Protein AF-A0A7C1D1E7-F1 (afdb_monomer_lite)

Structure (mmCIF, N/CA/C/O backbone):
data_AF-A0A7C1D1E7-F1
#
_entry.id   AF-A0A7C1D1E7-F1
#
loop_
_atom_site.group_PDB
_atom_site.id
_atom_site.type_symbol
_atom_site.label_atom_id
_atom_site.label_alt_id
_atom_site.label_comp_id
_atom_site.label_asym_id
_atom_site.label_entity_id
_atom_site.label_seq_id
_atom_site.pdbx_PDB_ins_code
_atom_site.Cartn_x
_atom_site.Cartn_y
_atom_site.Cartn_z
_atom_site.occupancy
_atom_site.B_iso_or_equiv
_atom_site.auth_seq_id
_atom_site.auth_comp_id
_atom_site.auth_asym_id
_atom_site.auth_atom_id
_atom_site.pdbx_PDB_model_num
ATOM 1 N N . MET A 1 1 ? -3.157 -14.198 1.398 1.00 81.12 1 MET A N 1
ATOM 2 C CA . MET A 1 1 ? -2.130 -13.388 2.094 1.00 81.12 1 MET A CA 1
ATOM 3 C C . MET A 1 1 ? -2.767 -12.075 2.518 1.00 81.12 1 MET A C 1
ATOM 5 O O . MET A 1 1 ? -3.595 -11.576 1.769 1.00 81.12 1 MET A O 1
ATOM 9 N N . ILE A 1 2 ? -2.427 -11.544 3.694 1.00 89.69 2 ILE A N 1
ATOM 10 C CA . ILE A 1 2 ? -2.921 -10.243 4.173 1.00 89.69 2 ILE A CA 1
ATOM 11 C C . ILE A 1 2 ? -1.710 -9.332 4.353 1.00 89.69 2 ILE A C 1
ATOM 13 O O . ILE A 1 2 ? -0.730 -9.737 4.973 1.00 89.69 2 ILE A O 1
ATOM 17 N N . LEU A 1 3 ? -1.780 -8.126 3.794 1.00 89.81 3 LEU A N 1
ATOM 18 C CA . LEU A 1 3 ? -0.717 -7.131 3.844 1.00 89.81 3 LEU A CA 1
ATOM 19 C C . LEU A 1 3 ? -1.295 -5.801 4.319 1.00 89.81 3 LEU A C 1
ATOM 21 O O . LEU A 1 3 ? -2.389 -5.415 3.913 1.00 89.81 3 LEU A O 1
ATOM 25 N N . THR A 1 4 ? -0.552 -5.092 5.161 1.00 92.31 4 THR A N 1
ATOM 26 C CA . THR A 1 4 ? -0.916 -3.751 5.627 1.00 92.31 4 THR A CA 1
ATOM 27 C C . THR A 1 4 ? 0.165 -2.765 5.223 1.00 92.31 4 THR A C 1
ATOM 29 O O . THR A 1 4 ? 1.346 -3.032 5.439 1.00 92.31 4 THR A O 1
ATOM 32 N N . SER A 1 5 ? -0.231 -1.614 4.685 1.00 89.94 5 SER A N 1
ATOM 33 C CA . SER A 1 5 ? 0.679 -0.519 4.353 1.00 89.94 5 SER A CA 1
ATOM 34 C C . SER A 1 5 ? 0.187 0.783 4.958 1.00 89.94 5 SER A C 1
ATOM 36 O O . SER A 1 5 ? -1.015 1.029 5.031 1.00 89.94 5 SER A O 1
ATOM 38 N N . ASN A 1 6 ? 1.125 1.633 5.366 1.00 91.94 6 ASN A N 1
ATOM 39 C CA . ASN A 1 6 ? 0.853 3.020 5.732 1.00 91.94 6 ASN A CA 1
ATOM 40 C C . ASN A 1 6 ? 0.932 3.974 4.525 1.00 91.94 6 ASN A C 1
ATOM 42 O O . ASN A 1 6 ? 0.792 5.184 4.704 1.00 91.94 6 ASN A O 1
ATOM 46 N 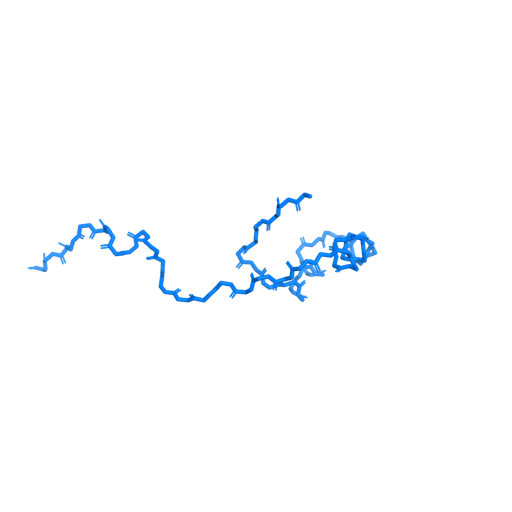N . ARG A 1 7 ? 1.182 3.451 3.317 1.00 87.62 7 ARG A N 1
ATOM 47 C CA . ARG A 1 7 ? 1.231 4.203 2.060 1.00 87.62 7 ARG A CA 1
ATOM 48 C C . ARG A 1 7 ? 0.196 3.654 1.078 1.00 87.62 7 ARG A C 1
ATOM 50 O O . ARG A 1 7 ? -0.013 2.438 1.041 1.00 87.62 7 ARG A O 1
ATOM 57 N N . PRO A 1 8 ? -0.443 4.519 0.274 1.00 85.50 8 PRO A N 1
ATOM 58 C CA . PRO A 1 8 ? -1.327 4.063 -0.786 1.00 85.50 8 PRO A CA 1
ATOM 59 C C . PRO A 1 8 ? -0.533 3.275 -1.830 1.00 85.50 8 PRO A C 1
ATOM 61 O O . PRO A 1 8 ? 0.662 3.489 -2.019 1.00 85.50 8 PRO A O 1
ATOM 64 N N . PHE A 1 9 ? -1.221 2.377 -2.531 1.00 80.94 9 PHE A N 1
ATOM 65 C CA . PHE A 1 9 ? -0.602 1.469 -3.496 1.00 80.94 9 PHE A CA 1
ATOM 66 C C . PHE A 1 9 ? 0.158 2.201 -4.614 1.00 80.94 9 PHE A C 1
ATOM 68 O O . PHE A 1 9 ? 1.229 1.761 -5.016 1.00 80.94 9 PHE A O 1
ATOM 75 N N . ASN A 1 10 ? -0.342 3.360 -5.055 1.00 82.75 10 ASN A N 1
ATOM 76 C CA . ASN A 1 10 ? 0.277 4.171 -6.110 1.00 82.75 10 ASN A CA 1
ATOM 77 C C . ASN A 1 10 ? 1.660 4.724 -5.727 1.00 82.75 10 ASN A C 1
ATOM 79 O O . ASN A 1 10 ? 2.498 4.913 -6.603 1.00 82.75 10 ASN A O 1
ATOM 83 N N . ASP A 1 11 ? 1.929 4.933 -4.435 1.00 86.12 11 ASP A N 1
ATOM 84 C CA . ASP A 1 11 ? 3.212 5.482 -3.977 1.00 86.12 11 ASP A CA 1
ATOM 85 C C . ASP A 1 11 ? 4.333 4.433 -4.023 1.00 86.12 11 ASP A C 1
ATOM 87 O O . ASP A 1 11 ? 5.514 4.769 -3.939 1.00 86.12 11 ASP A O 1
ATOM 91 N N . TRP A 1 12 ? 3.993 3.149 -4.170 1.00 84.25 12 TRP A N 1
ATOM 92 C CA . TRP A 1 12 ? 4.944 2.046 -4.037 1.00 84.25 12 TRP A CA 1
ATOM 93 C C . TRP A 1 12 ? 6.040 2.054 -5.103 1.00 84.25 12 TRP A C 1
ATOM 95 O O . TRP A 1 12 ? 7.169 1.678 -4.796 1.00 84.25 12 TRP A O 1
ATOM 105 N N . LEU A 1 13 ? 5.761 2.562 -6.307 1.00 83.19 13 LEU A N 1
ATOM 106 C CA . LEU A 1 13 ? 6.760 2.695 -7.377 1.00 83.19 13 LEU A CA 1
ATOM 107 C C . LEU A 1 13 ? 7.962 3.563 -6.977 1.00 83.19 13 LEU A C 1
ATOM 109 O O . LEU A 1 13 ? 9.040 3.397 -7.531 1.00 83.19 13 LEU A O 1
ATOM 113 N N . THR A 1 14 ? 7.783 4.460 -6.003 1.00 85.31 14 THR A N 1
ATOM 114 C CA . THR A 1 14 ? 8.847 5.340 -5.489 1.00 85.31 14 THR A CA 1
ATOM 115 C C . THR A 1 14 ? 9.569 4.779 -4.263 1.00 85.31 14 THR A C 1
ATOM 117 O O . THR A 1 14 ? 10.601 5.307 -3.859 1.00 85.31 14 THR A O 1
ATOM 120 N N . ILE A 1 15 ? 9.021 3.726 -3.650 1.00 86.69 15 ILE A N 1
ATOM 121 C CA . ILE A 1 15 ? 9.562 3.103 -2.435 1.00 86.69 15 ILE A CA 1
ATOM 122 C C . ILE A 1 15 ? 10.561 2.004 -2.799 1.00 86.69 15 ILE A C 1
ATOM 124 O O . ILE A 1 15 ? 11.543 1.794 -2.087 1.00 86.69 15 ILE A O 1
ATOM 128 N N . PHE A 1 16 ? 10.300 1.281 -3.887 1.00 85.38 16 PHE A N 1
ATOM 129 C CA . PHE A 1 16 ? 11.185 0.213 -4.328 1.00 85.38 16 PHE A CA 1
ATOM 130 C C . PHE A 1 16 ? 12.409 0.771 -5.070 1.00 85.38 16 PHE A C 1
ATOM 132 O O . PHE A 1 16 ? 12.271 1.723 -5.836 1.00 85.38 16 PHE A O 1
ATOM 139 N N . PRO A 1 17 ? 13.598 0.161 -4.896 1.00 85.31 17 PRO A N 1
ATOM 140 C CA . PRO A 1 17 ? 14.826 0.621 -5.550 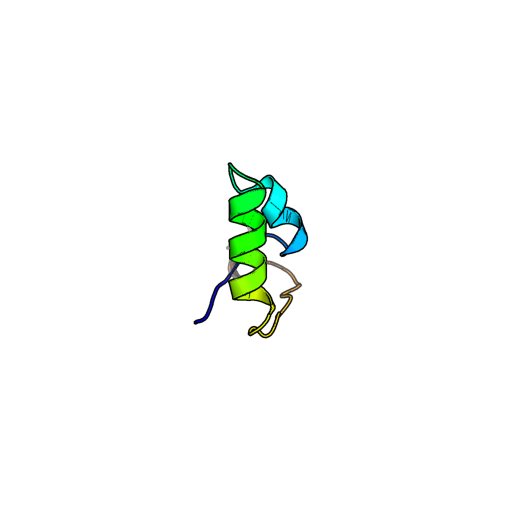1.00 85.31 17 PRO A CA 1
ATOM 141 C C . PRO A 1 17 ? 14.790 0.504 -7.077 1.00 85.31 17 PRO A C 1
ATOM 143 O O . PRO A 1 17 ? 15.452 1.272 -7.767 1.00 85.31 17 PRO A O 1
ATOM 146 N N . ASP A 1 18 ? 14.041 -0.475 -7.589 1.00 90.44 18 ASP A N 1
ATOM 147 C CA . ASP A 1 18 ? 13.896 -0.746 -9.015 1.00 90.44 18 ASP A CA 1
ATOM 148 C C . ASP A 1 18 ? 12.408 -0.668 -9.408 1.00 90.44 18 ASP A C 1
ATOM 150 O O . ASP A 1 18 ? 11.598 -1.461 -8.903 1.00 90.44 18 ASP A O 1
ATOM 154 N N . PRO A 1 19 ? 12.028 0.247 -10.318 1.00 86.50 19 PRO A N 1
ATOM 155 C CA . PRO A 1 19 ? 10.653 0.372 -10.789 1.00 86.50 19 PRO A CA 1
ATOM 156 C C . PRO A 1 19 ? 10.141 -0.881 -11.519 1.00 86.50 19 PRO A C 1
ATOM 158 O O . PRO A 1 19 ? 8.936 -1.136 -11.516 1.00 86.50 19 PRO A O 1
ATOM 161 N N . VAL A 1 20 ? 11.013 -1.698 -12.120 1.00 90.19 20 VAL A N 1
ATOM 162 C CA . VAL A 1 20 ? 10.629 -2.964 -12.770 1.00 90.19 20 VAL A CA 1
ATOM 163 C C . VAL A 1 20 ? 10.154 -3.972 -11.727 1.00 90.19 20 VAL A C 1
ATOM 165 O O . VAL A 1 20 ? 9.094 -4.581 -11.881 1.00 90.19 20 VAL A O 1
ATOM 168 N N . ILE A 1 21 ? 10.895 -4.104 -10.624 1.00 89.31 21 ILE A N 1
ATOM 169 C CA . ILE A 1 21 ? 10.519 -4.979 -9.507 1.00 89.31 21 ILE A CA 1
ATOM 170 C C . ILE A 1 21 ? 9.243 -4.462 -8.837 1.00 89.31 21 ILE A C 1
ATOM 172 O O . ILE A 1 21 ? 8.348 -5.250 -8.533 1.00 89.31 21 ILE A O 1
ATOM 176 N N . ALA A 1 22 ? 9.131 -3.143 -8.653 1.00 88.06 22 ALA A N 1
ATOM 177 C CA . ALA A 1 22 ? 7.946 -2.503 -8.091 1.0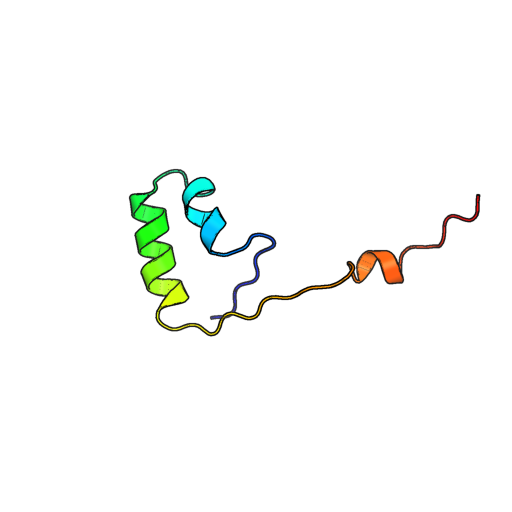0 88.06 22 ALA A CA 1
ATOM 178 C C . ALA A 1 22 ? 6.677 -2.865 -8.875 1.00 88.06 22 ALA A C 1
ATOM 180 O O . ALA A 1 22 ? 5.691 -3.312 -8.287 1.00 88.06 22 ALA A O 1
ATOM 181 N N . ASN A 1 23 ? 6.737 -2.733 -10.203 1.00 88.69 23 ASN A N 1
ATOM 182 C CA . ASN A 1 23 ? 5.644 -3.094 -11.100 1.00 88.69 23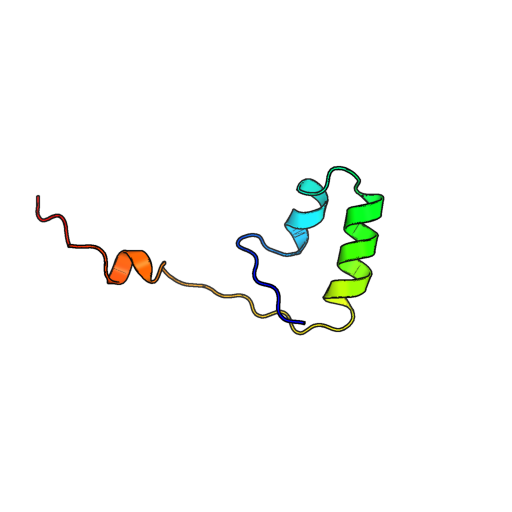 ASN A CA 1
ATOM 183 C C . ASN A 1 23 ? 5.320 -4.588 -11.025 1.00 88.69 23 ASN A C 1
ATOM 185 O O . ASN A 1 23 ? 4.157 -4.948 -10.887 1.00 88.69 23 ASN A O 1
ATOM 189 N N . ALA A 1 24 ? 6.327 -5.467 -11.043 1.00 90.56 24 ALA A N 1
ATOM 190 C CA . ALA A 1 24 ? 6.103 -6.911 -10.955 1.00 90.56 24 ALA A CA 1
ATOM 191 C C . ALA A 1 24 ? 5.450 -7.332 -9.624 1.00 90.56 24 ALA A C 1
ATOM 193 O O . ALA A 1 24 ? 4.613 -8.236 -9.590 1.00 90.56 24 ALA A O 1
ATOM 194 N N . ILE A 1 25 ? 5.818 -6.681 -8.516 1.00 88.12 25 ILE A N 1
ATOM 195 C CA . ILE A 1 25 ? 5.184 -6.893 -7.210 1.00 88.12 25 ILE A CA 1
ATOM 196 C C . ILE A 1 25 ? 3.751 -6.365 -7.229 1.00 88.12 25 ILE A C 1
ATOM 198 O O . ILE A 1 25 ? 2.847 -7.073 -6.783 1.00 88.12 25 ILE A O 1
ATOM 202 N N . GLN A 1 26 ? 3.530 -5.151 -7.745 1.00 85.81 26 GLN A N 1
ATOM 203 C CA . GLN A 1 26 ? 2.188 -4.588 -7.841 1.00 85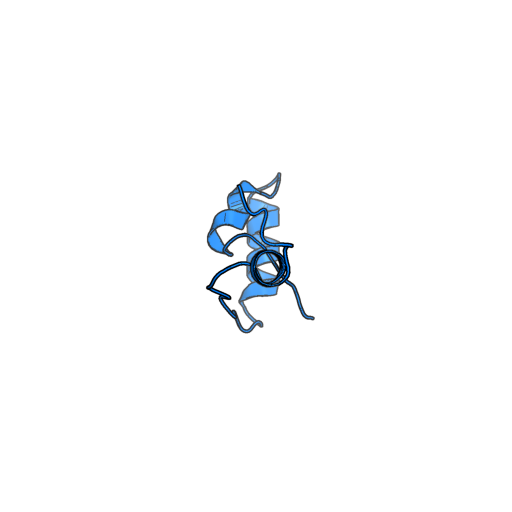.81 26 GLN A CA 1
ATOM 204 C C . GLN A 1 26 ? 1.270 -5.487 -8.662 1.00 85.81 26 GLN A C 1
ATOM 206 O O . GLN A 1 26 ? 0.172 -5.790 -8.213 1.00 85.81 26 GLN A O 1
ATOM 211 N N . ASP A 1 27 ? 1.740 -5.965 -9.808 1.00 87.94 27 ASP A N 1
ATOM 212 C CA . ASP A 1 27 ? 0.987 -6.841 -10.695 1.00 87.94 27 ASP A CA 1
ATOM 213 C C . ASP A 1 27 ? 0.516 -8.106 -9.966 1.00 87.94 27 ASP A C 1
ATOM 215 O O . ASP A 1 27 ? -0.674 -8.411 -9.944 1.00 87.94 27 ASP A O 1
ATOM 219 N N . ARG A 1 28 ? 1.422 -8.781 -9.249 1.00 88.62 28 ARG A N 1
ATOM 220 C CA . ARG A 1 28 ? 1.110 -10.010 -8.500 1.00 88.62 28 ARG A CA 1
ATOM 221 C C . ARG A 1 28 ? 0.212 -9.775 -7.286 1.00 88.62 28 ARG A C 1
ATOM 223 O O . ARG A 1 28 ? -0.589 -10.644 -6.945 1.00 88.62 28 ARG A O 1
ATOM 230 N N . LEU A 1 29 ? 0.373 -8.644 -6.595 1.00 85.50 29 LEU A N 1
ATOM 231 C CA . LEU A 1 29 ? -0.362 -8.349 -5.363 1.00 85.50 29 LEU A CA 1
ATOM 232 C C . LEU A 1 29 ? -1.722 -7.700 -5.624 1.00 85.50 29 LEU A C 1
ATOM 234 O O . LEU A 1 29 ? -2.683 -8.056 -4.949 1.00 85.50 29 LEU A O 1
ATOM 238 N N . ALA A 1 30 ? -1.832 -6.768 -6.570 1.00 77.12 30 ALA A N 1
ATOM 239 C CA . ALA A 1 30 ? -3.083 -6.064 -6.850 1.00 77.12 30 ALA A CA 1
ATOM 240 C C . ALA A 1 30 ? -4.056 -6.886 -7.692 1.00 77.12 30 ALA A C 1
ATOM 242 O O . ALA A 1 30 ? -5.247 -6.851 -7.396 1.00 77.12 30 ALA A O 1
ATOM 243 N N . HIS A 1 31 ? -3.591 -7.649 -8.693 1.00 80.06 31 HIS A N 1
ATOM 244 C CA . HIS A 1 31 ? -4.514 -8.343 -9.606 1.00 80.06 31 HIS A CA 1
ATOM 245 C C . HIS A 1 31 ? -5.457 -9.330 -8.905 1.00 80.06 31 HIS A C 1
ATOM 247 O O . HIS A 1 31 ? -6.586 -9.518 -9.351 1.00 80.06 31 HIS A O 1
ATOM 253 N N . HIS A 1 32 ? -5.026 -9.942 -7.799 1.00 82.44 32 HIS A N 1
ATOM 254 C CA . HIS A 1 32 ? -5.816 -10.931 -7.057 1.00 82.44 32 HIS A CA 1
ATOM 255 C C . HIS A 1 32 ? -6.109 -10.524 -5.608 1.00 82.44 32 HIS A C 1
ATOM 257 O O . HIS A 1 32 ? -6.318 -11.392 -4.758 1.00 82.44 32 HIS A O 1
ATOM 263 N N . SER A 1 33 ? -6.122 -9.225 -5.292 1.00 87.12 33 SER A N 1
ATOM 264 C CA . SER A 1 33 ? -6.427 -8.765 -3.934 1.00 87.12 33 SER A CA 1
ATOM 265 C C . SER A 1 33 ? -7.626 -7.832 -3.852 1.00 87.12 33 SER A C 1
ATOM 267 O O . SER A 1 33 ? -8.123 -7.279 -4.830 1.00 87.12 33 SER A O 1
ATOM 269 N N . HIS A 1 34 ? -8.120 -7.689 -2.626 1.00 88.12 34 HIS A N 1
ATOM 270 C CA . HIS A 1 34 ? -9.149 -6.727 -2.277 1.00 88.12 34 HIS A CA 1
ATOM 271 C C . HIS A 1 34 ? -8.506 -5.579 -1.506 1.00 88.12 34 HIS A C 1
ATOM 273 O O . HIS A 1 34 ? -7.932 -5.780 -0.435 1.00 88.12 34 HIS A O 1
ATOM 279 N N . HIS A 1 35 ? -8.581 -4.373 -2.065 1.00 87.50 35 HIS A N 1
ATOM 280 C CA . HIS A 1 35 ? -7.963 -3.193 -1.474 1.00 87.50 35 HIS A CA 1
ATOM 281 C C . HIS A 1 35 ? -8.907 -2.558 -0.451 1.00 87.50 35 HIS A C 1
ATOM 283 O O . HIS A 1 35 ? -9.992 -2.093 -0.796 1.00 87.50 35 HIS A O 1
ATOM 289 N N . ILE A 1 36 ? -8.471 -2.493 0.808 1.00 90.75 36 ILE A N 1
ATOM 290 C CA . ILE A 1 36 ? -9.214 -1.839 1.889 1.00 90.75 36 ILE A CA 1
ATOM 291 C C . ILE A 1 36 ? -8.455 -0.581 2.305 1.00 90.75 36 ILE A C 1
ATOM 293 O O . ILE A 1 36 ? -7.410 -0.653 2.952 1.00 90.75 36 ILE A O 1
ATOM 297 N N . LEU A 1 37 ? -8.987 0.585 1.936 1.00 89.44 37 LEU A N 1
ATOM 298 C CA . LEU A 1 37 ? -8.418 1.867 2.339 1.00 89.44 37 LEU A CA 1
ATOM 299 C C . LEU A 1 37 ? -8.939 2.261 3.724 1.00 89.44 37 LEU A C 1
ATOM 301 O O . LEU A 1 37 ? -10.100 2.639 3.881 1.00 89.44 37 LEU A O 1
ATOM 305 N N . ILE A 1 38 ? -8.061 2.210 4.721 1.00 91.25 38 ILE A N 1
ATOM 306 C CA . ILE A 1 38 ? -8.391 2.589 6.096 1.00 91.25 38 ILE A CA 1
ATOM 307 C C . ILE A 1 38 ? -8.153 4.090 6.269 1.00 91.25 38 ILE A C 1
ATOM 309 O O . ILE A 1 38 ? -7.049 4.588 6.049 1.00 91.25 38 ILE A O 1
ATOM 313 N N . LYS A 1 39 ? -9.200 4.812 6.675 1.00 90.38 39 LYS A N 1
ATOM 314 C CA . LYS A 1 39 ? -9.169 6.249 6.973 1.00 90.38 39 LYS A CA 1
ATOM 315 C C . LYS A 1 39 ? -9.572 6.494 8.424 1.00 90.38 39 LYS A C 1
ATOM 317 O O . LYS A 1 39 ? -10.281 5.689 9.022 1.00 90.38 39 LYS A O 1
ATOM 322 N N . GLY A 1 40 ? -9.163 7.639 8.959 1.00 91.00 40 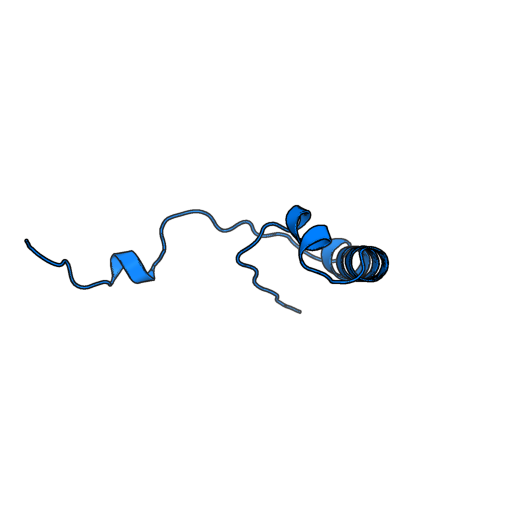GLY A N 1
ATOM 323 C CA . GLY A 1 40 ? -9.525 8.088 10.301 1.00 91.00 40 GLY A CA 1
ATOM 324 C C . GLY A 1 40 ? -8.313 8.349 11.184 1.00 91.00 40 GLY A C 1
ATOM 325 O O . GLY A 1 40 ? -7.162 8.193 10.773 1.00 91.00 40 GLY A O 1
ATOM 326 N N . GLU A 1 41 ? -8.581 8.785 12.409 1.00 91.00 41 GLU A N 1
ATOM 327 C CA . GLU A 1 41 ? -7.528 9.084 13.372 1.00 91.00 41 GLU A CA 1
ATOM 328 C C . GLU A 1 41 ? -6.866 7.818 13.919 1.00 91.00 41 GLU A C 1
ATOM 330 O O . GLU A 1 41 ? -7.504 6.780 14.107 1.00 91.00 41 GLU A O 1
ATOM 335 N N . SER A 1 42 ? -5.574 7.931 14.241 1.00 90.25 42 SER A N 1
ATOM 336 C CA . SER A 1 42 ? -4.825 6.854 14.883 1.00 90.25 42 SER A CA 1
ATOM 337 C C . SER A 1 42 ? -5.493 6.433 16.187 1.00 90.25 42 SER A C 1
ATOM 339 O O . SER A 1 42 ? -5.667 7.241 17.101 1.00 90.25 42 SER A O 1
ATOM 341 N N . TYR A 1 43 ? -5.784 5.139 16.314 1.00 91.81 43 TYR A N 1
ATOM 342 C CA . TYR A 1 43 ? -6.326 4.579 17.549 1.00 91.81 43 TYR A CA 1
ATOM 343 C C . TYR A 1 43 ? -5.406 4.838 18.752 1.00 91.81 43 TYR A C 1
ATOM 345 O O . TYR A 1 43 ? -5.883 5.091 19.854 1.00 91.81 43 TYR A O 1
ATOM 353 N N . ARG A 1 44 ? -4.082 4.897 18.528 1.00 90.31 44 ARG A N 1
ATOM 354 C CA . ARG A 1 44 ? -3.099 5.230 19.572 1.00 90.31 44 ARG A CA 1
ATOM 355 C C . ARG A 1 44 ? -3.339 6.616 20.170 1.00 90.31 44 ARG A C 1
ATOM 357 O O . ARG A 1 44 ? -3.167 6.781 21.371 1.00 90.31 44 ARG A O 1
ATOM 364 N N . LYS A 1 45 ? -3.779 7.595 19.366 1.00 87.81 45 LYS A N 1
ATOM 365 C CA . LYS A 1 45 ? -4.122 8.938 19.866 1.00 87.81 45 LYS A CA 1
ATOM 366 C C . LYS A 1 45 ? -5.337 8.905 20.790 1.00 87.81 45 LYS A C 1
ATOM 368 O O . LYS A 1 45 ? -5.343 9.611 21.786 1.00 87.81 45 LYS A O 1
ATOM 373 N N . LYS A 1 46 ? -6.329 8.054 20.507 1.00 86.56 46 LYS A N 1
ATOM 374 C CA . LYS A 1 46 ? -7.536 7.930 21.343 1.00 86.56 46 LYS A CA 1
ATOM 375 C C . LYS A 1 46 ? -7.231 7.419 22.751 1.00 86.56 46 LYS A C 1
ATOM 377 O O . LYS A 1 46 ? -7.885 7.840 23.695 1.00 86.56 46 LYS A O 1
ATOM 382 N N . ILE A 1 47 ? -6.249 6.528 22.876 1.00 89.75 47 ILE A N 1
ATOM 383 C CA . ILE A 1 47 ? -5.819 5.951 24.160 1.00 89.75 47 ILE A CA 1
ATOM 384 C C . ILE A 1 47 ? -4.660 6.714 24.808 1.00 89.75 47 ILE A C 1
ATOM 386 O O . ILE A 1 47 ? -4.249 6.371 25.914 1.00 89.75 47 ILE A O 1
ATOM 390 N N . SER A 1 48 ? -4.089 7.703 24.113 1.00 84.94 48 SER A N 1
ATOM 391 C CA . SER A 1 48 ? -2.976 8.476 24.656 1.00 84.94 48 SER A CA 1
ATOM 392 C C . SER A 1 48 ? -3.461 9.236 25.894 1.00 84.94 48 SER A C 1
ATOM 394 O O . SER A 1 48 ? -4.536 9.841 25.830 1.00 84.94 48 SER A O 1
ATOM 396 N N . PRO A 1 49 ? -2.700 9.230 27.007 1.00 79.88 49 PRO A N 1
ATOM 397 C CA . PRO A 1 49 ? -3.024 10.048 28.165 1.00 79.88 49 PRO A CA 1
ATOM 398 C C . PRO A 1 49 ? -3.210 11.488 27.698 1.00 79.88 49 PRO A C 1
ATOM 400 O O . PRO A 1 49 ? -2.334 12.033 27.022 1.00 79.88 49 PRO A O 1
ATOM 403 N N . LYS A 1 50 ? -4.362 12.096 28.005 1.00 76.12 50 LYS A N 1
ATOM 404 C CA . LYS A 1 50 ? -4.544 13.523 27.741 1.00 76.12 50 LYS A CA 1
ATOM 405 C C . LYS A 1 50 ? -3.499 14.252 28.573 1.00 76.12 50 LYS A C 1
ATOM 407 O O . LYS A 1 50 ? -3.602 14.279 29.795 1.00 76.12 50 LYS A O 1
ATOM 412 N N . VAL A 1 51 ? -2.487 14.801 27.907 1.00 71.69 51 VAL A N 1
ATOM 413 C CA . VAL A 1 51 ? -1.589 15.775 28.519 1.00 71.69 51 VAL A CA 1
ATOM 414 C C . VAL A 1 51 ? -2.455 17.007 28.755 1.00 71.69 51 VAL A C 1
ATOM 416 O O . VAL A 1 51 ? -2.805 17.716 27.813 1.00 71.69 51 VAL A O 1
ATOM 419 N N . ILE A 1 52 ? -2.930 17.158 29.989 1.00 70.19 52 ILE A N 1
ATOM 420 C CA . ILE A 1 52 ? -3.623 18.363 30.436 1.00 70.19 52 ILE A CA 1
ATOM 421 C C . ILE A 1 52 ? -2.519 19.420 30.599 1.00 70.19 52 ILE A C 1
ATOM 423 O O . ILE A 1 52 ? -1.522 19.100 31.251 1.00 70.19 52 ILE A O 1
ATOM 427 N N . PRO A 1 53 ? -2.629 20.589 29.941 1.00 66.00 53 PRO A N 1
ATOM 428 C CA . PRO A 1 53 ? -1.631 21.649 30.052 1.00 66.00 53 PRO A CA 1
ATOM 429 C C . PRO A 1 53 ? -1.513 22.192 31.478 1.00 66.00 53 PRO A C 1
ATOM 431 O O . PRO A 1 53 ? -2.520 22.132 32.224 1.00 66.00 53 PRO A O 1
#

Foldseek 3Di:
DDDDDPDDLVCQCVVDPDNVVSVVVCCVDVVPDDDDDDDDDDPCVVPPPPPDD

Sequence (53 aa):
MILTSNRPFNDWLTIFPDPVIANAIQDRLAHHSHHILIKGESYRKKISPKVIP

Secondary structure (DSSP, 8-state):
-----SS-GGGGGGTSS-HHHHHHHHHHHHTT-------S--HHHHHS-----

pLDDT: mean 86.02, std 5.55, range [66.0, 92.31]

Radius of gyration: 16.23 Å; chains: 1; bounding box: 24×35×43 Å